Protein AF-A0A3D0CBM4-F1 (afdb_monomer)

Radius of gyration: 17.32 Å; Cα contacts (8 Å, |Δi|>4): 162; chains: 1; bounding box: 43×31×50 Å

Solvent-accessible surface area (backbone atoms only — not comparable to full-atom values): 7656 Å² total; per-residue (Å²): 104,88,50,80,75,68,40,57,73,36,58,34,27,30,25,35,73,90,35,67,66,40,50,53,50,50,54,52,34,41,69,78,44,47,85,50,33,79,44,40,42,76,43,68,25,84,36,64,66,56,26,51,48,34,42,65,68,67,73,37,90,36,59,66,72,55,85,70,54,45,60,51,51,47,50,50,28,54,53,38,47,76,76,43,96,56,48,91,74,77,93,57,79,58,66,66,61,53,42,27,72,69,32,71,95,60,39,73,79,85,87,76,84,89,86,64,58,86,93,49,64,82,42,70,90,82,99

Sequence (127 aa):
LVDIQELIGQEIAVPFKNDMPSIVLKELLNANLAEKAKQVTIRNTHNLADAAQLLLANKVNHALLIEPLSSVVLHQANKNNAQKQGVNLITSLNISQLWQSSFPNSPKLPQAGIIANITVNHDRKLV

Foldseek 3Di:
DQDPVVLQQFEEEEEDPPDDRNVLVLLLLCLPPPVSSVRHHYHYDHHQVRRLVCCFVVVGVHYDHDPPVVVVSQVVQVVCVVVDPTDHDDDHDDSLCSQCVSCVVCSDDCPDDDDDDPVCPVPPVVD

pLDDT: mean 93.67, std 5.3, range [65.19, 98.31]

Mean predicted aligned error: 4.38 Å

Nearest PDB structures (foldseek):
  3qsl-assembly1_A  TM=7.965E-01  e=1.158E-01  Bordetella bronchiseptica
  6esv-assembly1_A  TM=5.887E-01  e=7.642E-01  Pseudorhizobium banfieldiae
  4yah-assembly1_X  TM=6.373E-01  e=3.198E+00  Escherichia coli K-12
  2czk-assembly1_A-2  TM=4.946E-01  e=1.205E+00  Homo sapiens
  6y3x-assembly1_A  TM=4.830E-01  e=3.198E+00  Francisella tularensis subsp. novicida

Structure (mmCIF, N/CA/C/O backbone):
data_AF-A0A3D0CBM4-F1
#
_entry.id   AF-A0A3D0CBM4-F1
#
loop_
_atom_site.group_PDB
_atom_site.id
_atom_site.type_symbol
_atom_site.label_atom_id
_atom_site.label_alt_id
_atom_site.label_comp_id
_atom_site.label_asym_id
_atom_site.label_entity_id
_atom_site.label_seq_id
_atom_site.pdbx_PDB_ins_code
_atom_site.Cartn_x
_atom_site.Cartn_y
_atom_site.Cartn_z
_atom_site.occupancy
_atom_site.B_iso_or_equiv
_atom_site.auth_seq_id
_atom_site.auth_comp_id
_atom_site.auth_asym_id
_atom_site.auth_atom_id
_atom_site.pdbx_PDB_model_num
ATOM 1 N N . LEU A 1 1 ? -5.580 -7.667 9.928 1.00 78.06 1 LEU A N 1
ATOM 2 C CA . LEU A 1 1 ? -4.569 -7.799 8.869 1.00 78.06 1 LEU A CA 1
ATOM 3 C C . LEU A 1 1 ? -3.249 -8.210 9.486 1.00 78.06 1 LEU A C 1
ATOM 5 O O . LEU A 1 1 ? -2.530 -7.370 10.022 1.00 78.06 1 LEU A O 1
ATOM 9 N N . VAL A 1 2 ? -2.963 -9.504 9.457 1.00 83.62 2 VAL A N 1
ATOM 10 C CA . VAL A 1 2 ? -1.616 -10.057 9.667 1.00 83.62 2 VAL A CA 1
ATOM 11 C C . VAL A 1 2 ? -1.034 -10.524 8.326 1.00 83.62 2 VAL A C 1
ATOM 13 O O . VAL A 1 2 ? 0.178 -10.495 8.141 1.00 83.62 2 VAL A O 1
ATOM 16 N N . ASP A 1 3 ? -1.903 -10.863 7.369 1.00 92.50 3 ASP A N 1
ATOM 17 C CA . ASP A 1 3 ? -1.558 -11.287 6.010 1.00 92.50 3 ASP A CA 1
ATOM 18 C C . ASP A 1 3 ? -2.266 -10.412 4.951 1.00 92.50 3 ASP A C 1
ATOM 20 O O . ASP A 1 3 ? -3.373 -9.912 5.174 1.00 92.50 3 ASP A O 1
ATOM 24 N N . ILE A 1 4 ? -1.647 -10.240 3.777 1.00 95.62 4 ILE A N 1
ATOM 25 C CA . ILE A 1 4 ? -2.244 -9.549 2.623 1.00 95.62 4 ILE A CA 1
ATOM 26 C C . ILE A 1 4 ? -3.504 -10.268 2.106 1.00 95.62 4 ILE A C 1
ATOM 28 O O . ILE A 1 4 ? -4.397 -9.613 1.569 1.00 95.62 4 ILE A O 1
ATOM 32 N N . GLN A 1 5 ? -3.632 -11.584 2.315 1.00 96.50 5 GLN A N 1
ATOM 33 C CA . GLN A 1 5 ? -4.839 -12.356 1.975 1.00 96.50 5 GLN A CA 1
ATOM 34 C C . GLN A 1 5 ? -6.096 -11.835 2.687 1.00 96.50 5 GLN A C 1
ATOM 36 O O . GLN A 1 5 ? -7.196 -11.907 2.139 1.00 96.50 5 GLN A O 1
ATOM 41 N N . GLU A 1 6 ? -5.955 -11.264 3.885 1.00 96.69 6 GLU A N 1
ATOM 42 C CA . GLU A 1 6 ? -7.088 -10.713 4.634 1.00 96.69 6 GLU A CA 1
ATOM 43 C C . GLU A 1 6 ? -7.658 -9.423 4.002 1.00 96.69 6 GLU A C 1
ATOM 45 O O . GLU A 1 6 ? -8.719 -8.963 4.422 1.00 96.69 6 GLU A O 1
ATOM 50 N N . LEU A 1 7 ? -7.004 -8.840 2.984 1.00 97.06 7 LEU A N 1
ATOM 51 C CA . LEU A 1 7 ? -7.556 -7.715 2.216 1.00 97.06 7 LEU A CA 1
ATOM 52 C C . LEU A 1 7 ? -8.632 -8.135 1.203 1.00 97.06 7 LEU A C 1
ATOM 54 O O . LEU A 1 7 ? -9.325 -7.267 0.669 1.00 97.06 7 LEU A O 1
ATOM 58 N N . ILE A 1 8 ? -8.796 -9.432 0.921 1.00 98.00 8 ILE A N 1
ATOM 59 C CA . ILE A 1 8 ? -9.832 -9.927 0.005 1.00 98.00 8 ILE A CA 1
ATOM 60 C C . ILE A 1 8 ? -11.217 -9.513 0.524 1.00 98.00 8 ILE A C 1
ATOM 62 O O . ILE A 1 8 ? -11.601 -9.836 1.647 1.00 98.00 8 ILE A O 1
ATOM 66 N N . GLY A 1 9 ? -11.975 -8.791 -0.305 1.00 97.88 9 GLY A N 1
ATOM 67 C CA . GLY A 1 9 ? -13.295 -8.267 0.053 1.00 97.88 9 GLY A CA 1
ATOM 68 C C . GLY A 1 9 ? -13.266 -7.030 0.957 1.00 97.88 9 GLY A C 1
ATOM 69 O O . GLY A 1 9 ? -14.329 -6.546 1.337 1.00 97.88 9 GLY A O 1
ATOM 70 N N . GLN A 1 10 ? -12.085 -6.509 1.300 1.00 97.56 10 GLN A N 1
ATOM 71 C CA . GLN A 1 10 ? -11.927 -5.305 2.116 1.00 97.56 10 GLN A CA 1
ATOM 72 C C . GLN A 1 10 ? -11.684 -4.057 1.258 1.00 97.56 10 GLN A C 1
ATOM 74 O O . GLN A 1 10 ? -11.347 -4.133 0.074 1.00 97.56 10 GLN A O 1
ATOM 79 N N . GLU A 1 11 ? -11.824 -2.888 1.886 1.00 97.88 11 GLU A N 1
ATOM 80 C CA . GLU A 1 11 ? -11.418 -1.595 1.331 1.00 97.88 11 GLU A CA 1
ATOM 81 C C . GLU A 1 11 ? -10.105 -1.117 1.970 1.00 97.88 11 GLU A C 1
ATOM 83 O O . GLU A 1 11 ? -9.931 -1.196 3.189 1.00 97.88 11 GLU A O 1
ATOM 88 N N . ILE A 1 12 ? -9.197 -0.575 1.153 1.00 98.00 12 ILE A N 1
ATOM 89 C CA . ILE A 1 12 ? -7.967 0.090 1.597 1.00 98.00 12 ILE A CA 1
ATOM 90 C C . ILE A 1 12 ? -7.852 1.488 0.981 1.00 98.00 12 ILE A C 1
ATOM 92 O O . ILE A 1 12 ? -7.973 1.660 -0.235 1.00 98.00 12 ILE A O 1
ATOM 96 N N . ALA A 1 13 ? -7.604 2.497 1.821 1.00 98.31 13 ALA A N 1
ATOM 97 C CA . ALA A 1 13 ? -7.309 3.854 1.372 1.00 98.31 13 ALA A CA 1
ATOM 98 C C . ALA A 1 13 ? -5.858 3.972 0.888 1.00 98.31 13 ALA A C 1
ATOM 100 O O . ALA A 1 13 ? -4.928 3.566 1.586 1.00 98.31 13 ALA A O 1
ATOM 101 N N . VAL A 1 14 ? -5.660 4.543 -0.301 1.00 97.94 14 VAL A N 1
ATOM 102 C CA . VAL A 1 14 ? -4.345 4.627 -0.950 1.00 97.94 14 VAL A CA 1
ATOM 103 C C . VAL A 1 14 ? -4.120 6.031 -1.512 1.00 97.94 14 VAL A C 1
ATOM 105 O O . VAL A 1 14 ? -4.937 6.489 -2.315 1.00 97.94 14 VAL A O 1
ATOM 108 N N . PRO A 1 15 ? -3.029 6.717 -1.128 1.00 96.31 15 PRO A N 1
ATOM 109 C CA . PRO A 1 15 ? -2.717 8.053 -1.620 1.00 96.31 15 PRO A CA 1
ATOM 110 C C . PRO A 1 15 ? -2.159 8.022 -3.041 1.00 96.31 15 PRO A C 1
ATOM 112 O O . PRO A 1 15 ? -1.626 7.006 -3.486 1.00 96.31 15 PRO A O 1
ATOM 115 N N . PHE A 1 16 ? -2.225 9.174 -3.712 1.00 93.25 16 PHE A N 1
ATOM 116 C CA . PHE A 1 16 ? -1.597 9.416 -5.013 1.00 93.25 16 PHE A CA 1
ATOM 117 C C . PHE A 1 16 ? -2.039 8.395 -6.073 1.00 93.25 16 PHE A C 1
ATOM 119 O O . PHE A 1 16 ? -1.323 7.463 -6.450 1.00 93.25 16 PHE A O 1
ATOM 126 N N . LYS A 1 17 ? -3.275 8.565 -6.557 1.00 91.56 17 LYS A N 1
ATOM 127 C CA . LYS A 1 17 ? -3.836 7.717 -7.616 1.00 91.56 17 LYS A CA 1
ATOM 128 C C . LYS A 1 17 ? -2.876 7.639 -8.808 1.00 91.56 17 LYS A C 1
ATOM 130 O O . LYS A 1 17 ? -2.503 8.666 -9.363 1.00 91.56 17 LYS A O 1
ATOM 135 N N . ASN A 1 18 ? -2.584 6.413 -9.246 1.00 89.69 18 ASN A N 1
ATOM 136 C CA . ASN A 1 18 ? -1.676 6.098 -10.358 1.00 89.69 18 ASN A CA 1
ATOM 137 C C . ASN A 1 18 ? -0.196 6.459 -10.126 1.00 89.69 18 ASN A C 1
ATOM 139 O O . ASN A 1 18 ? 0.576 6.428 -11.078 1.00 89.69 18 ASN A O 1
ATOM 143 N N . ASP A 1 19 ? 0.198 6.754 -8.890 1.00 91.56 19 ASP A N 1
ATOM 144 C CA . ASP A 1 19 ? 1.594 6.957 -8.499 1.00 91.56 19 ASP A CA 1
ATOM 145 C C . ASP A 1 19 ? 2.147 5.711 -7.77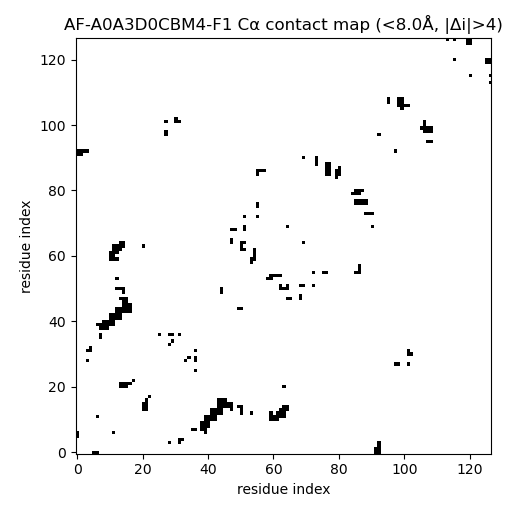8 1.00 91.56 19 ASP A C 1
ATOM 147 O O . ASP A 1 19 ? 1.440 4.713 -7.575 1.00 91.56 19 ASP A O 1
ATOM 151 N N . MET A 1 20 ? 3.413 5.771 -7.368 1.00 91.00 20 MET A N 1
ATOM 152 C CA . MET A 1 20 ? 4.181 4.687 -6.763 1.00 91.00 20 MET A CA 1
ATOM 153 C C . MET A 1 20 ? 3.430 3.910 -5.671 1.00 91.00 20 MET A C 1
ATOM 155 O O . MET A 1 20 ? 3.397 2.685 -5.780 1.00 91.00 20 MET A O 1
ATOM 159 N N . PRO A 1 21 ? 2.761 4.517 -4.667 1.00 93.38 21 PRO A N 1
ATOM 160 C CA . PRO A 1 21 ? 2.038 3.735 -3.658 1.00 93.38 21 PRO A CA 1
ATOM 161 C C . PRO A 1 21 ? 0.908 2.888 -4.253 1.00 93.38 21 PRO A C 1
ATOM 163 O O . PRO A 1 21 ? 0.729 1.731 -3.870 1.00 93.38 21 PRO A O 1
ATOM 166 N N . SER A 1 22 ? 0.171 3.434 -5.225 1.00 93.56 22 SER A N 1
ATOM 167 C CA . SER A 1 22 ? -0.892 2.699 -5.912 1.00 93.56 22 SER A CA 1
ATOM 168 C C . SER A 1 22 ? -0.338 1.582 -6.791 1.00 93.56 22 SER A C 1
ATOM 170 O O . SER A 1 22 ? -0.939 0.508 -6.827 1.00 93.56 22 SER A O 1
ATOM 172 N N . ILE A 1 23 ? 0.769 1.824 -7.496 1.00 94.62 23 ILE A N 1
ATOM 173 C CA . ILE A 1 23 ? 1.410 0.827 -8.362 1.00 94.62 23 ILE A CA 1
ATOM 174 C C . ILE A 1 23 ? 1.965 -0.315 -7.510 1.00 94.62 23 ILE A C 1
ATOM 176 O O . ILE A 1 23 ? 1.602 -1.466 -7.727 1.00 94.62 23 ILE A O 1
ATOM 180 N N . VAL A 1 24 ? 2.757 0.003 -6.483 1.00 95.19 24 VAL A N 1
ATOM 181 C CA . VAL A 1 24 ? 3.362 -0.990 -5.584 1.00 95.19 24 VAL A CA 1
ATOM 182 C C . VAL A 1 24 ? 2.296 -1.858 -4.922 1.00 95.19 24 VAL A C 1
ATOM 184 O O . VAL A 1 24 ? 2.432 -3.079 -4.919 1.00 95.19 24 VAL A O 1
ATOM 187 N N . LEU A 1 25 ? 1.209 -1.267 -4.409 1.00 96.38 25 LEU A N 1
ATOM 188 C CA . LEU A 1 25 ? 0.127 -2.058 -3.824 1.00 96.38 25 LEU A CA 1
ATOM 189 C C . LEU A 1 25 ? -0.518 -2.991 -4.855 1.00 96.38 25 LEU A C 1
ATOM 191 O O . LEU A 1 25 ? -0.749 -4.153 -4.542 1.00 96.38 25 LEU A O 1
ATOM 195 N N . LYS A 1 26 ? -0.807 -2.515 -6.072 1.00 96.19 26 LYS A N 1
ATOM 196 C CA . LYS A 1 26 ? -1.410 -3.356 -7.121 1.00 96.19 26 LYS A CA 1
ATOM 197 C C . LYS A 1 26 ? -0.508 -4.530 -7.493 1.00 96.19 26 LYS A C 1
ATOM 199 O O . LYS A 1 26 ? -1.005 -5.647 -7.573 1.00 96.19 26 LYS A O 1
ATOM 204 N N . GLU A 1 27 ? 0.792 -4.299 -7.656 1.00 96.56 27 GLU A N 1
ATOM 205 C CA . GLU A 1 27 ? 1.754 -5.369 -7.947 1.00 96.56 27 GLU A CA 1
ATOM 206 C C . GLU A 1 27 ? 1.821 -6.394 -6.811 1.00 96.56 27 GLU A C 1
ATOM 208 O O . GLU A 1 27 ? 1.777 -7.598 -7.060 1.00 96.56 27 GLU A O 1
ATOM 213 N N . LEU A 1 28 ? 1.828 -5.938 -5.555 1.00 97.50 28 LEU A N 1
ATOM 214 C CA . LEU A 1 28 ? 1.766 -6.822 -4.390 1.00 97.50 28 LEU A CA 1
ATOM 215 C C . LEU A 1 28 ? 0.465 -7.634 -4.347 1.00 97.50 28 LEU A C 1
ATOM 217 O O . LEU A 1 28 ? 0.506 -8.842 -4.114 1.00 97.50 28 LEU A O 1
ATOM 221 N N . LEU A 1 29 ? -0.687 -7.007 -4.594 1.00 98.06 29 LEU A N 1
ATOM 222 C CA . LEU A 1 29 ? -1.974 -7.705 -4.643 1.00 98.06 29 LEU A CA 1
ATOM 223 C C . LEU A 1 29 ? -1.990 -8.753 -5.761 1.00 98.06 29 LEU A C 1
ATOM 225 O O . LEU A 1 29 ? -2.389 -9.889 -5.522 1.00 98.06 29 LEU A O 1
ATOM 229 N N . ASN A 1 30 ? -1.512 -8.406 -6.956 1.00 97.69 30 ASN A N 1
ATOM 230 C CA . ASN A 1 30 ? -1.453 -9.327 -8.090 1.00 97.69 30 ASN A CA 1
ATOM 231 C C . ASN A 1 30 ? -0.541 -10.525 -7.795 1.00 97.69 30 ASN A C 1
ATOM 233 O O . ASN A 1 30 ? -0.945 -11.666 -8.022 1.00 97.69 30 ASN A O 1
ATOM 237 N N . ALA A 1 31 ? 0.652 -10.280 -7.247 1.00 97.19 31 ALA A N 1
ATOM 238 C CA . ALA A 1 31 ? 1.626 -11.327 -6.947 1.00 97.19 31 ALA A CA 1
ATOM 239 C C . ALA A 1 31 ? 1.147 -12.305 -5.862 1.00 97.19 31 ALA A C 1
ATOM 241 O O . ALA A 1 31 ? 1.418 -13.499 -5.960 1.00 97.19 31 ALA A O 1
ATOM 242 N N . ASN A 1 32 ? 0.421 -11.823 -4.848 1.00 97.81 32 ASN A N 1
ATOM 243 C CA . ASN A 1 32 ? 0.018 -12.649 -3.703 1.00 97.81 32 ASN A CA 1
ATOM 244 C C . ASN A 1 32 ? -1.402 -13.226 -3.817 1.00 97.81 32 ASN A C 1
ATOM 246 O O . ASN A 1 32 ? -1.697 -14.256 -3.208 1.00 97.81 32 ASN A O 1
ATOM 250 N N . LEU A 1 33 ? -2.301 -12.565 -4.557 1.00 97.88 33 LEU A N 1
ATOM 251 C CA . LEU A 1 33 ? -3.730 -12.906 -4.598 1.00 97.88 33 LEU A CA 1
ATOM 252 C C . LEU A 1 33 ? -4.208 -13.390 -5.977 1.00 97.88 33 LEU A C 1
ATOM 254 O O . LEU A 1 33 ? -5.322 -13.914 -6.076 1.00 97.88 33 LEU A O 1
ATOM 258 N N . ALA A 1 34 ? -3.404 -13.227 -7.035 1.00 96.19 34 ALA A N 1
ATOM 259 C CA . AL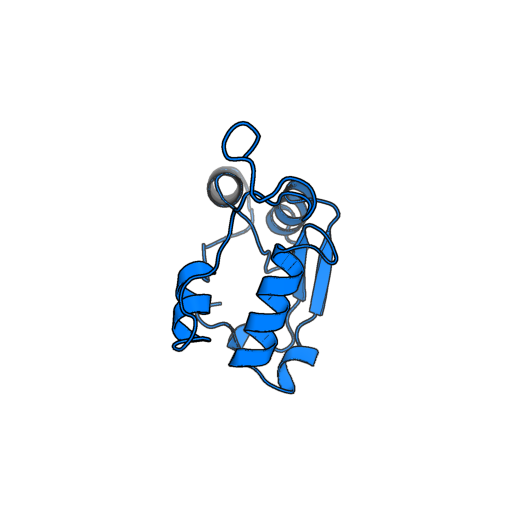A A 1 34 ? -3.768 -13.554 -8.416 1.00 96.19 34 ALA A CA 1
ATOM 260 C C . ALA A 1 34 ? -5.149 -12.972 -8.795 1.00 96.19 34 ALA A C 1
ATOM 262 O O . ALA A 1 34 ? -5.415 -11.792 -8.570 1.00 96.19 34 ALA A O 1
ATOM 263 N N . GLU A 1 35 ? -6.075 -13.787 -9.312 1.00 96.56 35 GLU A N 1
ATOM 264 C CA . GLU A 1 35 ? -7.424 -13.335 -9.692 1.00 96.56 35 GLU A CA 1
ATOM 265 C C . GLU A 1 35 ? -8.234 -12.737 -8.529 1.00 96.56 35 GLU A C 1
ATOM 267 O O . GLU A 1 35 ? -9.136 -11.925 -8.754 1.00 96.56 35 GLU A O 1
ATOM 272 N N . LYS A 1 36 ? -7.907 -13.083 -7.274 1.00 97.88 36 LYS A N 1
ATOM 273 C CA . LYS A 1 36 ? -8.582 -12.518 -6.096 1.00 97.88 36 LYS A CA 1
ATOM 274 C C . LYS A 1 36 ? -8.168 -11.074 -5.809 1.00 97.88 36 LYS A C 1
ATOM 276 O O . LYS A 1 36 ? -8.876 -10.403 -5.063 1.00 97.88 36 LYS A O 1
ATOM 281 N N . ALA A 1 37 ? -7.108 -10.553 -6.435 1.00 97.69 37 ALA A N 1
ATOM 282 C CA . ALA A 1 37 ? -6.693 -9.154 -6.292 1.00 97.69 37 ALA A CA 1
ATOM 283 C C . ALA A 1 37 ? -7.822 -8.166 -6.640 1.00 97.69 37 ALA A C 1
ATOM 285 O O . ALA A 1 37 ? -7.978 -7.137 -5.988 1.00 97.69 37 ALA A O 1
ATOM 286 N N . LYS A 1 38 ? -8.674 -8.521 -7.613 1.00 96.81 38 LYS A N 1
ATOM 287 C CA . LYS A 1 38 ? -9.841 -7.728 -8.042 1.00 96.81 38 LYS A CA 1
ATOM 288 C C . LYS A 1 38 ? -10.913 -7.573 -6.955 1.00 96.81 38 LYS A C 1
ATOM 290 O O . LYS A 1 38 ? -11.788 -6.725 -7.090 1.00 96.81 38 LYS A O 1
ATOM 295 N N . GLN A 1 39 ? -10.866 -8.394 -5.905 1.00 98.12 39 GLN A N 1
ATOM 296 C CA . GLN A 1 39 ? -11.805 -8.348 -4.781 1.00 98.12 39 GLN A CA 1
ATOM 297 C C . GLN A 1 39 ? -11.370 -7.349 -3.699 1.00 98.12 39 GLN A C 1
ATOM 299 O O . GLN A 1 39 ? -12.113 -7.133 -2.746 1.00 98.12 39 GLN A O 1
ATOM 304 N N . VAL A 1 40 ? -10.184 -6.745 -3.820 1.00 98.31 40 VAL A N 1
ATOM 305 C CA . VAL A 1 40 ? -9.729 -5.678 -2.923 1.00 98.31 40 VAL A CA 1
ATOM 306 C C . VAL A 1 40 ? -10.178 -4.331 -3.481 1.00 98.31 40 VAL A C 1
ATOM 308 O O . VAL A 1 40 ? -9.824 -3.954 -4.600 1.00 98.31 40 VAL A O 1
ATOM 311 N N . THR A 1 41 ? -10.945 -3.579 -2.696 1.00 98.19 41 THR A N 1
ATOM 312 C CA . THR A 1 41 ? -11.429 -2.255 -3.100 1.00 98.19 41 THR A CA 1
ATOM 313 C C . THR A 1 41 ? -10.378 -1.197 -2.772 1.00 98.19 41 THR A C 1
ATOM 315 O O . THR A 1 41 ? -10.075 -0.942 -1.608 1.00 98.19 41 THR A O 1
ATOM 318 N N . ILE A 1 42 ? -9.811 -0.555 -3.797 1.00 97.62 42 ILE A N 1
ATOM 319 C CA . ILE A 1 42 ? -8.841 0.534 -3.617 1.00 97.62 42 ILE A CA 1
ATOM 320 C C . ILE A 1 42 ? -9.571 1.877 -3.623 1.00 97.62 42 ILE A C 1
ATOM 322 O O . ILE A 1 42 ? -9.996 2.372 -4.675 1.00 97.62 42 ILE A O 1
ATOM 326 N N . ARG A 1 43 ? -9.648 2.511 -2.452 1.00 97.75 43 ARG A N 1
ATOM 327 C CA . ARG A 1 43 ? -10.157 3.873 -2.305 1.00 97.75 43 ARG A CA 1
ATOM 328 C C . ARG A 1 43 ? -9.018 4.871 -2.470 1.00 97.75 43 ARG A C 1
ATOM 330 O O . ARG A 1 43 ? -8.209 5.077 -1.572 1.00 97.75 43 ARG A O 1
ATOM 337 N N . ASN A 1 44 ? -8.958 5.505 -3.634 1.00 97.62 44 ASN A N 1
ATOM 338 C CA . ASN A 1 44 ? -7.925 6.498 -3.912 1.00 97.62 44 ASN A CA 1
ATOM 339 C C . ASN A 1 44 ? -8.165 7.784 -3.110 1.00 97.62 44 ASN A C 1
ATOM 341 O O . ASN A 1 44 ? -9.279 8.313 -3.108 1.00 97.62 44 ASN A O 1
ATOM 345 N N . THR A 1 45 ? -7.112 8.312 -2.496 1.00 97.69 45 THR A N 1
ATOM 346 C CA . THR A 1 45 ? -7.097 9.626 -1.846 1.00 97.69 45 THR A CA 1
ATOM 347 C C . THR A 1 45 ? -6.155 10.575 -2.582 1.00 97.69 45 THR A C 1
ATOM 349 O O . THR A 1 45 ? -5.288 10.142 -3.348 1.00 97.69 45 THR A O 1
ATOM 352 N N . HIS A 1 46 ? -6.336 11.885 -2.394 1.00 95.12 46 HIS A N 1
ATOM 353 C CA . HIS A 1 46 ? -5.514 12.871 -3.095 1.00 95.12 46 HIS A CA 1
ATOM 354 C C . HIS A 1 46 ? -4.087 12.898 -2.538 1.00 95.12 46 HIS A C 1
ATOM 356 O O . HIS A 1 46 ? -3.125 12.973 -3.299 1.00 95.12 46 HIS A O 1
ATOM 362 N N . ASN A 1 47 ? -3.944 12.769 -1.218 1.00 95.44 47 ASN A N 1
ATOM 363 C CA . ASN A 1 47 ? -2.653 12.758 -0.539 1.00 95.44 47 ASN A CA 1
ATOM 364 C C . ASN A 1 47 ? -2.642 11.791 0.667 1.00 95.44 47 ASN A C 1
ATOM 366 O O . ASN A 1 47 ? -3.636 11.124 0.977 1.00 95.44 47 ASN A O 1
ATOM 370 N N . LEU A 1 48 ? -1.490 11.726 1.342 1.00 95.25 48 LEU A N 1
ATOM 371 C CA . LEU A 1 48 ? -1.254 10.923 2.546 1.00 95.25 48 LEU A CA 1
ATOM 372 C C . LEU A 1 48 ? -2.119 11.344 3.749 1.00 95.25 48 LEU A C 1
ATOM 374 O O . LEU A 1 48 ? -2.616 10.485 4.477 1.00 95.25 48 LEU A O 1
ATOM 378 N N . ALA A 1 49 ? -2.311 12.649 3.960 1.00 96.62 49 ALA A N 1
ATOM 379 C CA . ALA A 1 49 ? -3.088 13.176 5.081 1.00 96.62 49 ALA A CA 1
ATOM 380 C C . ALA A 1 49 ? -4.574 12.800 4.972 1.00 96.62 49 ALA A C 1
ATOM 382 O O . ALA A 1 49 ? -5.183 12.445 5.977 1.00 96.62 49 ALA A O 1
ATOM 383 N N . ASP A 1 50 ? -5.138 12.789 3.766 1.00 97.44 50 ASP A N 1
ATOM 384 C CA . ASP A 1 50 ? -6.525 12.379 3.534 1.00 97.44 50 ASP A CA 1
ATOM 385 C C . ASP A 1 50 ? -6.749 10.905 3.913 1.00 97.44 50 ASP A C 1
ATOM 387 O O . ASP A 1 50 ? -7.722 10.572 4.591 1.00 97.44 50 ASP A O 1
ATOM 391 N N . ALA A 1 51 ? -5.833 10.009 3.517 1.00 97.94 51 ALA A N 1
ATOM 392 C CA . ALA A 1 51 ? -5.901 8.591 3.882 1.00 97.94 51 ALA A CA 1
ATOM 393 C C . ALA A 1 51 ? -5.801 8.399 5.403 1.00 97.94 51 ALA A C 1
ATOM 395 O O . ALA A 1 51 ? -6.577 7.641 5.989 1.00 97.94 51 ALA A O 1
ATOM 396 N N . ALA A 1 52 ? -4.894 9.134 6.049 1.00 97.69 52 ALA A N 1
ATOM 397 C CA . ALA A 1 52 ? -4.745 9.142 7.500 1.00 97.69 52 ALA A CA 1
ATOM 398 C C . ALA A 1 52 ? -6.015 9.630 8.220 1.00 97.69 52 ALA A C 1
ATOM 400 O O . ALA A 1 52 ? -6.452 9.011 9.191 1.00 97.69 52 ALA A O 1
ATOM 401 N N . GLN A 1 53 ? -6.637 10.707 7.735 1.00 96.94 53 GLN A N 1
ATOM 402 C CA . GLN A 1 53 ? -7.874 11.243 8.307 1.00 96.94 53 GLN A CA 1
ATOM 403 C C . GLN A 1 53 ? -9.037 10.259 8.178 1.00 96.94 53 GLN A C 1
ATOM 405 O O . GLN A 1 53 ? -9.784 10.077 9.139 1.00 96.94 53 GLN A O 1
ATOM 410 N N . LEU A 1 54 ? -9.176 9.589 7.029 1.00 97.69 54 LEU A N 1
ATOM 411 C CA . LEU A 1 54 ? -10.194 8.552 6.851 1.00 97.69 54 LEU A CA 1
ATOM 412 C C . LEU A 1 54 ? -10.014 7.406 7.853 1.00 97.69 54 LEU A C 1
ATOM 414 O O . LEU A 1 54 ? -11.007 6.932 8.407 1.00 97.69 54 LEU A O 1
ATOM 418 N N . LEU A 1 55 ? -8.770 6.990 8.105 1.00 96.69 55 LEU A N 1
ATOM 419 C CA . LEU A 1 55 ? -8.460 5.927 9.060 1.00 96.69 55 LEU A CA 1
ATOM 420 C C . LEU A 1 55 ? -8.789 6.355 10.502 1.00 96.69 55 LEU A C 1
ATOM 422 O O . LEU A 1 55 ? -9.501 5.650 11.212 1.00 96.69 55 LEU A O 1
ATOM 426 N N . LEU A 1 56 ? -8.347 7.547 10.921 1.00 96.62 56 LEU A N 1
ATOM 427 C CA . LEU A 1 56 ? -8.613 8.091 12.263 1.00 96.62 56 LEU A CA 1
ATOM 428 C C . LEU A 1 56 ? -10.102 8.351 12.527 1.00 96.62 56 LEU A C 1
ATOM 430 O O . LEU A 1 56 ? -10.563 8.210 13.658 1.00 96.62 56 LEU A O 1
ATOM 434 N N . ALA A 1 57 ? -10.856 8.721 11.491 1.00 95.62 57 ALA A N 1
ATOM 435 C CA . ALA A 1 57 ? -12.296 8.953 11.561 1.00 95.62 57 ALA A CA 1
ATOM 436 C C . ALA A 1 57 ? -13.133 7.663 11.446 1.00 95.62 57 ALA A C 1
ATOM 438 O O . ALA A 1 57 ? -14.360 7.748 11.328 1.00 95.62 57 ALA A O 1
ATOM 439 N N . ASN A 1 58 ? -12.493 6.486 11.439 1.00 95.25 58 ASN A N 1
ATOM 440 C CA . ASN A 1 58 ? -13.134 5.183 11.251 1.00 95.25 58 ASN A CA 1
ATOM 441 C C . ASN A 1 58 ? -13.981 5.093 9.965 1.00 95.25 58 ASN A C 1
ATOM 443 O O . ASN A 1 58 ? -15.039 4.463 9.939 1.00 95.25 58 ASN A O 1
ATOM 447 N N . LYS A 1 59 ? -13.574 5.799 8.903 1.00 96.94 59 LYS A N 1
ATOM 448 C CA . LYS A 1 59 ? -14.246 5.785 7.590 1.00 96.94 59 LYS A CA 1
ATOM 449 C C . LYS A 1 59 ? -13.677 4.735 6.646 1.00 96.94 59 LYS A C 1
ATOM 451 O O . LYS A 1 59 ? -14.313 4.453 5.635 1.00 96.94 59 LYS A O 1
ATOM 456 N N . VAL A 1 60 ? -12.501 4.205 6.968 1.00 97.12 60 VAL A N 1
ATOM 457 C CA . VAL A 1 60 ? -11.860 3.049 6.336 1.00 97.12 60 VAL A CA 1
ATOM 458 C C . VAL A 1 60 ? -11.187 2.223 7.427 1.00 97.12 60 VAL A C 1
ATOM 460 O O . VAL A 1 60 ? -10.750 2.780 8.432 1.00 97.12 60 VAL A O 1
ATOM 463 N N . ASN A 1 61 ? -11.069 0.913 7.217 1.00 96.00 61 ASN A N 1
ATOM 464 C CA . ASN A 1 61 ? -10.407 0.017 8.173 1.00 96.00 61 ASN A CA 1
ATOM 465 C C . ASN A 1 61 ? -8.899 -0.104 7.913 1.00 96.00 61 ASN A C 1
ATOM 467 O O . ASN A 1 61 ? -8.131 -0.470 8.805 1.00 96.00 61 ASN A O 1
ATOM 4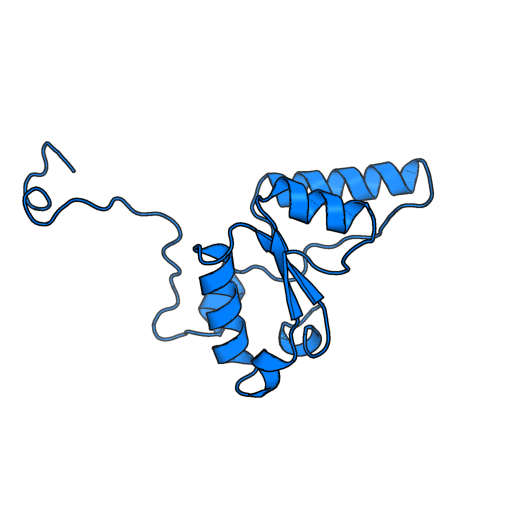71 N N . HIS A 1 62 ? -8.472 0.169 6.678 1.00 97.69 62 HIS A N 1
ATOM 472 C CA . HIS A 1 62 ? -7.105 -0.032 6.213 1.00 97.69 62 HIS A CA 1
ATOM 473 C C . HIS A 1 62 ? -6.646 1.169 5.393 1.00 97.69 62 HIS A C 1
ATOM 475 O O . HIS A 1 62 ? -7.412 1.731 4.608 1.00 97.69 62 HIS A O 1
ATOM 481 N N . ALA A 1 63 ? -5.379 1.541 5.544 1.00 97.56 63 ALA A N 1
ATOM 482 C CA . ALA A 1 63 ? -4.755 2.569 4.728 1.00 97.56 63 ALA A CA 1
ATOM 483 C C . ALA A 1 63 ? -3.286 2.231 4.468 1.00 97.56 63 ALA A C 1
ATOM 485 O O . ALA A 1 63 ? -2.599 1.705 5.345 1.00 97.56 63 ALA A O 1
ATOM 486 N N . LEU A 1 64 ? -2.806 2.574 3.275 1.00 96.88 64 LEU A N 1
ATOM 487 C CA . LEU A 1 64 ? -1.385 2.582 2.957 1.00 96.88 64 LEU A CA 1
ATOM 488 C C . LEU A 1 64 ? -0.799 3.947 3.334 1.00 96.88 64 LEU A C 1
ATOM 490 O O . LEU A 1 64 ? -1.105 4.954 2.696 1.00 96.88 64 LEU A O 1
ATOM 494 N N . LEU A 1 65 ? 0.046 3.972 4.363 1.00 95.88 65 LEU A N 1
ATOM 495 C CA . LEU A 1 65 ? 0.716 5.173 4.864 1.00 95.88 65 LEU A CA 1
ATOM 496 C C . LEU A 1 65 ? 2.241 5.017 4.806 1.00 95.88 65 LEU A C 1
ATOM 498 O O . LEU A 1 65 ? 2.767 3.909 4.700 1.00 95.88 65 LEU A O 1
ATOM 502 N N . ILE A 1 66 ? 2.943 6.147 4.867 1.00 93.12 66 ILE A N 1
ATOM 503 C CA . ILE A 1 66 ? 4.404 6.244 4.772 1.00 93.12 66 ILE A CA 1
ATOM 504 C C . ILE A 1 66 ? 4.919 6.988 6.012 1.00 93.12 66 ILE A C 1
ATOM 506 O O . ILE A 1 66 ? 4.245 7.882 6.529 1.00 93.12 66 ILE A O 1
ATOM 510 N N . GLU A 1 67 ? 6.103 6.628 6.509 1.00 93.75 67 GLU A N 1
ATOM 511 C CA . GLU A 1 67 ? 6.738 7.346 7.620 1.00 93.75 67 GLU A CA 1
ATOM 512 C C . GLU A 1 67 ? 7.122 8.789 7.234 1.00 93.75 67 GLU A C 1
ATOM 514 O O . GLU A 1 67 ? 7.481 9.040 6.082 1.00 93.75 67 GLU A O 1
ATOM 519 N N . PRO A 1 68 ? 7.059 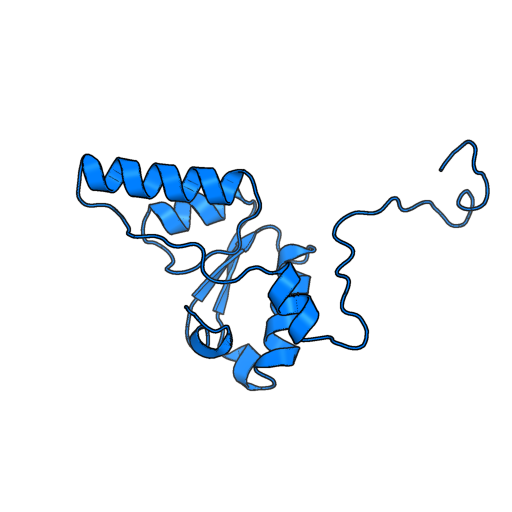9.754 8.174 1.00 95.19 68 PRO A N 1
ATOM 520 C CA . PRO A 1 68 ? 6.716 9.599 9.595 1.00 95.19 68 PRO A CA 1
ATOM 521 C C . PRO A 1 68 ? 5.201 9.594 9.893 1.00 95.19 68 PRO A C 1
ATOM 523 O O . PRO A 1 68 ? 4.793 9.525 11.054 1.00 95.19 68 PRO A O 1
ATOM 526 N N . LEU A 1 69 ? 4.338 9.724 8.875 1.00 96.38 69 LEU A N 1
ATOM 527 C CA . LEU A 1 69 ? 2.897 9.902 9.088 1.00 96.38 69 LEU A CA 1
ATOM 528 C C . LEU A 1 69 ? 2.242 8.666 9.715 1.00 96.38 69 LEU A C 1
ATOM 530 O O . LEU A 1 69 ? 1.370 8.821 10.568 1.00 96.38 69 LEU A O 1
ATOM 534 N N . SER A 1 70 ? 2.676 7.461 9.343 1.00 95.75 70 SER A N 1
ATOM 535 C CA . SER A 1 70 ? 2.218 6.212 9.970 1.00 95.75 70 SER A CA 1
ATOM 536 C C . SER A 1 70 ? 2.380 6.254 11.495 1.00 95.75 70 SER A C 1
ATOM 538 O O . SER A 1 70 ? 1.414 6.013 12.225 1.00 95.75 70 SER A O 1
ATOM 540 N N . SER A 1 71 ? 3.560 6.656 11.982 1.00 96.50 71 SER A N 1
ATOM 541 C CA . SER A 1 71 ? 3.831 6.817 13.417 1.00 96.50 71 SER A CA 1
ATOM 542 C C . SER A 1 71 ? 2.948 7.882 14.072 1.00 96.50 71 SER A C 1
ATOM 544 O O . SER A 1 71 ? 2.415 7.673 15.165 1.00 96.50 71 SER A O 1
ATOM 546 N N . VAL A 1 72 ? 2.745 9.017 13.397 1.00 97.38 72 VAL A N 1
ATOM 547 C CA . VAL A 1 72 ? 1.877 10.096 13.895 1.00 97.38 72 VAL A CA 1
ATOM 548 C C . VAL A 1 72 ? 0.429 9.623 14.039 1.00 97.38 72 VAL A C 1
ATOM 550 O O . VAL A 1 72 ? -0.202 9.902 15.059 1.00 97.38 72 VAL A O 1
ATOM 553 N N . VAL A 1 73 ? -0.095 8.883 13.062 1.00 97.31 73 VAL A N 1
ATOM 554 C CA . VAL A 1 73 ? -1.471 8.361 13.081 1.00 97.31 73 VAL A CA 1
ATOM 555 C C . VAL A 1 73 ? -1.676 7.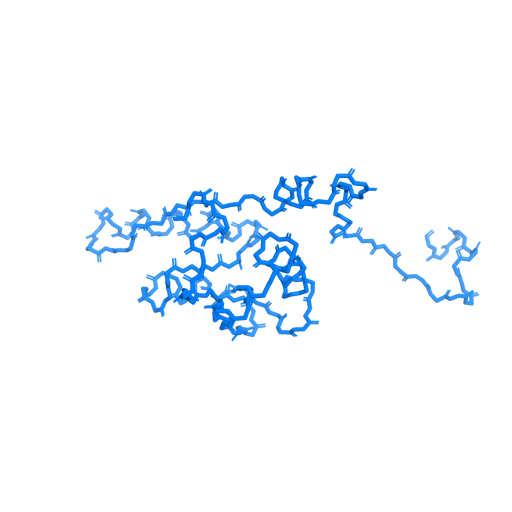367 14.221 1.00 97.31 73 VAL A C 1
ATOM 557 O O . VAL A 1 73 ? -2.657 7.484 14.956 1.00 97.31 73 VAL A O 1
ATOM 560 N N . LEU A 1 74 ? -0.735 6.441 14.428 1.00 96.50 74 LEU A N 1
ATOM 561 C CA . LEU A 1 74 ? -0.790 5.506 15.557 1.00 96.50 74 LEU A CA 1
ATOM 562 C C . LEU A 1 74 ? -0.773 6.244 16.900 1.00 96.50 74 LEU A C 1
ATOM 564 O O . LEU A 1 74 ? -1.577 5.951 17.788 1.00 96.50 74 LEU A O 1
ATOM 568 N N . HIS A 1 75 ? 0.096 7.248 17.040 1.00 96.44 75 HIS A N 1
ATOM 569 C CA . HIS A 1 75 ? 0.148 8.066 18.249 1.00 96.44 75 HIS A CA 1
ATOM 570 C C . HIS A 1 75 ? -1.171 8.815 18.495 1.00 96.44 75 HIS A C 1
ATOM 572 O O . HIS A 1 75 ? -1.682 8.815 19.617 1.00 96.44 75 HIS A O 1
ATOM 578 N N . GLN A 1 76 ? -1.750 9.425 17.457 1.00 95.75 76 GLN A N 1
ATOM 579 C CA . GLN A 1 76 ? -3.023 10.142 17.558 1.00 95.75 76 GLN A CA 1
ATOM 580 C C . GLN A 1 76 ? -4.185 9.211 17.921 1.00 95.75 76 GLN A C 1
ATOM 582 O O . GLN A 1 76 ? -4.983 9.563 18.787 1.00 95.75 76 GLN A O 1
ATOM 587 N N . ALA A 1 77 ? -4.263 8.019 17.327 1.00 96.00 77 ALA A N 1
ATOM 588 C CA . ALA A 1 77 ? -5.280 7.026 17.667 1.00 96.00 77 ALA A CA 1
ATOM 589 C C . ALA A 1 77 ? -5.195 6.609 19.145 1.00 96.00 77 ALA A C 1
ATOM 591 O O . ALA A 1 77 ? -6.195 6.656 19.863 1.00 96.00 77 ALA A O 1
ATOM 592 N N . ASN A 1 78 ? -3.988 6.307 19.632 1.00 94.25 78 ASN A N 1
ATOM 593 C CA . ASN A 1 78 ? -3.754 5.948 21.033 1.00 94.25 78 ASN A CA 1
ATOM 594 C C . ASN A 1 78 ? -4.104 7.090 21.992 1.00 94.25 78 ASN A C 1
ATOM 596 O O . ASN A 1 78 ? -4.776 6.875 23.002 1.00 94.25 78 ASN A O 1
ATOM 600 N N . LYS A 1 79 ? -3.698 8.320 21.659 1.00 93.31 79 LYS A N 1
ATOM 601 C CA . LYS A 1 79 ? -4.052 9.511 22.438 1.00 93.31 79 LYS A CA 1
ATOM 602 C C . LYS A 1 79 ? -5.567 9.714 22.492 1.00 93.31 79 LYS A C 1
ATOM 604 O O . LYS A 1 79 ? -6.096 9.998 23.564 1.00 93.31 79 LYS A O 1
ATOM 609 N N . ASN A 1 80 ? -6.259 9.548 21.365 1.00 91.81 80 ASN A N 1
ATOM 610 C CA . ASN A 1 80 ? -7.711 9.675 21.304 1.00 91.81 80 ASN A CA 1
ATOM 611 C C . ASN A 1 80 ? -8.385 8.629 22.195 1.00 91.81 80 ASN A C 1
ATOM 613 O O . ASN A 1 80 ? -9.233 9.022 22.986 1.00 91.81 80 ASN A O 1
ATOM 617 N N . ASN A 1 81 ? -7.949 7.363 22.150 1.00 89.75 81 ASN A N 1
ATOM 618 C CA . ASN A 1 81 ? -8.465 6.284 23.008 1.00 89.75 81 ASN A CA 1
ATOM 619 C C . ASN A 1 81 ? -8.273 6.544 24.509 1.00 89.75 81 ASN A C 1
ATOM 621 O O . ASN A 1 81 ? -9.113 6.151 25.313 1.00 89.75 81 ASN A O 1
ATOM 625 N N . ALA A 1 82 ? -7.186 7.215 24.898 1.00 88.06 82 ALA A N 1
ATOM 626 C CA . ALA A 1 82 ? -6.954 7.590 26.293 1.00 88.06 82 ALA A CA 1
ATOM 627 C C . ALA A 1 82 ? -7.894 8.711 26.781 1.00 88.06 82 ALA A C 1
ATOM 629 O O . ALA A 1 82 ? -8.101 8.858 27.983 1.00 88.06 82 ALA A O 1
ATOM 630 N N . GLN A 1 83 ? -8.443 9.520 25.868 1.00 85.88 83 GLN A N 1
ATOM 631 C CA . GLN A 1 83 ? -9.279 10.680 26.199 1.00 85.88 83 GLN A CA 1
ATOM 632 C C . GLN A 1 83 ? -10.778 10.426 25.986 1.00 85.88 83 GLN A C 1
ATOM 634 O O . GLN A 1 83 ? -11.600 10.960 26.729 1.00 85.88 83 GLN A O 1
ATOM 639 N N . LYS A 1 84 ? -11.141 9.669 24.945 1.00 83.12 84 LYS A N 1
ATOM 640 C CA . LYS A 1 84 ? -12.509 9.350 24.505 1.00 83.12 84 LYS A CA 1
ATOM 641 C C . LYS A 1 84 ? -12.498 8.003 23.768 1.00 83.12 84 LYS A C 1
ATOM 643 O O . LYS A 1 84 ? -11.447 7.442 23.499 1.00 83.12 84 LYS A O 1
ATOM 648 N N . GLN A 1 85 ? -13.660 7.479 23.388 1.00 83.06 85 GLN A N 1
ATOM 649 C CA . GLN A 1 85 ? -13.716 6.277 22.553 1.00 83.06 85 GLN A CA 1
ATOM 650 C C . GLN A 1 85 ? -13.237 6.605 21.122 1.00 83.06 85 GLN A C 1
ATOM 652 O O . GLN A 1 85 ? -13.901 7.360 20.412 1.00 83.06 85 GLN A O 1
ATOM 657 N N . GLY A 1 86 ? -12.065 6.094 20.730 1.00 85.50 86 GLY A N 1
ATOM 658 C CA . GLY A 1 86 ? -11.445 6.290 19.414 1.00 85.50 86 GLY A CA 1
ATOM 659 C C . GLY A 1 86 ? -11.316 4.988 18.612 1.00 85.50 86 GLY A C 1
ATOM 660 O O . GLY A 1 86 ? -11.985 3.996 18.898 1.00 85.50 86 GLY A O 1
ATOM 661 N N . VAL A 1 87 ? -10.459 4.997 17.585 1.00 93.50 87 VAL A N 1
ATOM 662 C CA . VAL A 1 87 ? -10.127 3.810 16.776 1.00 93.50 87 VAL A CA 1
ATOM 663 C C . VAL A 1 87 ? -8.897 3.100 17.326 1.00 93.50 87 VAL A C 1
ATOM 665 O O . VAL A 1 87 ? -7.940 3.751 17.743 1.00 93.50 87 VAL A O 1
ATOM 668 N N . ASN A 1 88 ? -8.888 1.768 17.303 1.00 93.50 88 ASN A N 1
ATOM 669 C CA . ASN A 1 88 ? -7.694 0.988 17.617 1.00 93.50 88 ASN A CA 1
ATOM 670 C C . ASN A 1 88 ? -6.952 0.649 16.321 1.00 93.50 88 ASN A C 1
ATOM 672 O O . ASN A 1 88 ? -7.500 -0.042 15.463 1.00 93.50 88 ASN A O 1
ATOM 676 N N . LEU A 1 89 ? -5.725 1.146 16.177 1.00 95.06 89 LEU A N 1
ATOM 677 C CA . LEU A 1 89 ? -4.923 0.990 14.966 1.00 95.06 89 LEU A CA 1
ATOM 678 C C . LEU A 1 89 ? -3.617 0.266 15.284 1.00 95.06 89 LEU A C 1
ATOM 680 O O . LEU A 1 89 ? -3.017 0.474 16.335 1.00 95.06 89 LEU A O 1
ATOM 684 N N . ILE A 1 90 ? -3.159 -0.541 14.331 1.00 94.81 90 ILE A N 1
ATOM 685 C CA . ILE A 1 90 ? -1.869 -1.228 14.379 1.00 94.81 90 ILE A CA 1
ATOM 686 C C . ILE A 1 90 ? -1.130 -1.032 13.057 1.00 94.81 90 ILE A C 1
ATOM 688 O O . ILE A 1 90 ? -1.748 -0.895 11.999 1.00 94.81 90 ILE A O 1
ATOM 692 N N . THR A 1 91 ? 0.197 -1.071 13.099 1.00 94.38 91 THR A N 1
ATOM 693 C CA . THR A 1 91 ? 1.015 -1.293 11.905 1.00 94.38 91 THR A CA 1
ATOM 694 C C . THR A 1 91 ? 0.913 -2.764 11.520 1.00 94.38 91 THR A C 1
ATOM 696 O O . THR A 1 91 ? 1.270 -3.640 12.300 1.00 94.38 91 THR A O 1
ATOM 699 N N . SER A 1 92 ? 0.376 -3.029 10.331 1.00 94.75 92 SER A N 1
ATOM 700 C CA . SER A 1 92 ? 0.040 -4.382 9.883 1.00 94.75 92 SER A CA 1
ATOM 701 C C . SER A 1 92 ? 1.134 -4.988 9.000 1.00 94.75 92 SER A C 1
ATOM 703 O O . SER A 1 92 ? 1.846 -5.889 9.430 1.00 94.75 92 SER A O 1
ATOM 705 N N . LEU A 1 93 ? 1.304 -4.472 7.779 1.00 95.00 93 LEU A N 1
ATOM 706 C CA . LEU A 1 93 ? 2.250 -4.998 6.797 1.00 95.00 93 LEU A CA 1
ATOM 707 C C . LEU A 1 93 ? 3.370 -3.988 6.543 1.00 95.00 93 LEU A C 1
ATOM 709 O O . LEU A 1 93 ? 3.112 -2.814 6.273 1.00 95.00 93 LEU A O 1
ATOM 713 N N . ASN A 1 94 ? 4.619 -4.453 6.568 1.00 93.50 94 ASN A N 1
ATOM 714 C CA . ASN A 1 94 ? 5.751 -3.681 6.070 1.00 93.50 94 ASN A CA 1
ATOM 715 C C . ASN A 1 94 ? 5.895 -3.913 4.559 1.00 93.50 94 ASN A C 1
ATOM 717 O O . ASN A 1 94 ? 6.205 -5.020 4.122 1.00 93.50 94 ASN A O 1
ATOM 721 N N . ILE A 1 95 ? 5.696 -2.862 3.761 1.00 93.25 95 ILE A N 1
ATOM 722 C CA . ILE A 1 95 ? 5.693 -2.949 2.292 1.00 93.25 95 ILE A CA 1
ATOM 723 C C . ILE A 1 95 ? 7.027 -3.441 1.726 1.00 93.25 95 ILE A C 1
ATOM 725 O O . ILE A 1 95 ? 7.027 -4.227 0.784 1.00 93.25 95 ILE A O 1
ATOM 729 N N . SER A 1 96 ? 8.160 -3.033 2.300 1.00 91.94 96 SER A N 1
ATOM 730 C CA . SER A 1 96 ? 9.479 -3.461 1.821 1.00 91.94 96 SER A CA 1
ATOM 731 C C . SER A 1 96 ? 9.722 -4.950 2.078 1.00 91.94 96 SER A C 1
ATOM 733 O O . SER A 1 96 ? 10.219 -5.651 1.200 1.00 91.94 96 SER A O 1
ATOM 735 N N . GLN A 1 97 ? 9.338 -5.448 3.257 1.00 94.06 97 GLN A N 1
ATOM 736 C CA . GLN A 1 97 ? 9.449 -6.873 3.591 1.00 94.06 97 GLN A CA 1
ATOM 737 C C . GLN A 1 97 ? 8.497 -7.720 2.743 1.00 94.06 97 GLN A C 1
ATOM 739 O O . GLN A 1 97 ? 8.896 -8.756 2.215 1.00 94.06 97 GLN A O 1
ATOM 744 N N . LEU A 1 98 ? 7.261 -7.248 2.562 1.00 95.62 98 LEU A N 1
ATOM 745 C CA . LEU A 1 98 ? 6.265 -7.915 1.731 1.00 95.62 98 LEU A CA 1
ATOM 746 C C . LEU A 1 98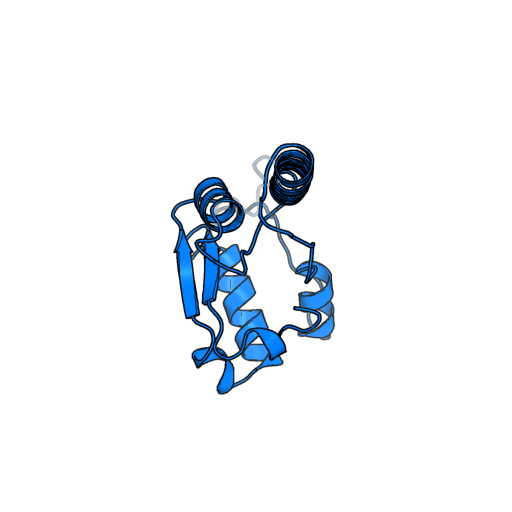 ? 6.689 -7.948 0.256 1.00 95.62 98 LEU A C 1
ATOM 748 O O . LEU A 1 98 ? 6.492 -8.951 -0.421 1.00 95.62 98 LEU A O 1
ATOM 752 N N . TRP A 1 99 ? 7.325 -6.888 -0.246 1.00 96.06 99 TRP A N 1
ATOM 753 C CA . TRP A 1 99 ? 7.907 -6.880 -1.588 1.00 96.06 99 TRP A CA 1
ATOM 754 C C . TRP A 1 99 ? 8.999 -7.938 -1.738 1.00 96.06 99 TRP A C 1
ATOM 756 O O . TRP A 1 99 ? 8.978 -8.720 -2.688 1.00 96.06 99 TRP A O 1
ATOM 766 N N . GLN A 1 100 ? 9.927 -7.994 -0.782 1.00 96.06 100 GLN A N 1
ATOM 767 C CA . GLN A 1 100 ? 11.026 -8.954 -0.793 1.00 96.06 100 GLN A CA 1
ATOM 768 C C . GLN A 1 100 ? 10.538 -10.409 -0.819 1.00 96.06 100 GLN A C 1
ATOM 770 O O . GLN A 1 100 ? 11.120 -11.221 -1.539 1.00 96.06 100 GLN A O 1
ATOM 775 N N . SER A 1 101 ? 9.488 -10.744 -0.063 1.00 95.62 101 SER A N 1
ATOM 776 C CA . SER A 1 101 ? 8.909 -12.093 -0.073 1.00 95.62 101 SER A CA 1
ATOM 777 C C . SER A 1 101 ? 8.114 -12.388 -1.348 1.00 95.62 101 SER A C 1
ATOM 779 O O . SER A 1 101 ? 8.146 -13.518 -1.829 1.00 95.62 101 SER A O 1
ATOM 781 N N . SER A 1 102 ? 7.441 -11.383 -1.916 1.00 96.50 102 SER A N 1
ATOM 782 C CA . SER A 1 102 ? 6.621 -11.534 -3.128 1.00 96.50 102 SER A CA 1
ATOM 783 C C . SER A 1 102 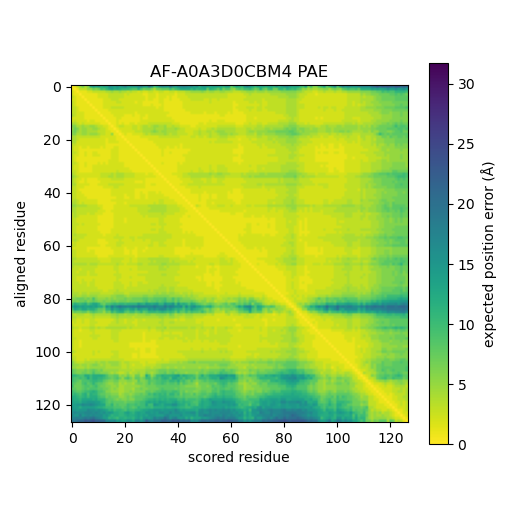? 7.460 -11.679 -4.400 1.00 96.50 102 SER A C 1
ATOM 785 O O . SER A 1 102 ? 7.074 -12.389 -5.326 1.00 96.50 102 SER A O 1
ATOM 787 N N . PHE A 1 103 ? 8.618 -11.014 -4.455 1.00 96.56 103 PHE A N 1
ATOM 788 C CA . PHE A 1 103 ? 9.474 -10.945 -5.640 1.00 96.56 103 PHE A CA 1
ATOM 789 C C . PHE A 1 103 ? 10.918 -11.359 -5.308 1.00 96.56 103 PHE A C 1
ATOM 791 O O . PHE A 1 103 ? 11.828 -10.528 -5.359 1.00 96.56 103 PHE A O 1
ATOM 798 N N . PRO A 1 104 ? 11.186 -12.646 -5.015 1.00 95.56 104 PRO A N 1
ATOM 799 C CA . PRO A 1 104 ? 12.511 -13.097 -4.573 1.00 95.56 104 PRO A CA 1
ATOM 800 C C . PRO A 1 104 ? 13.613 -12.889 -5.625 1.00 95.56 104 PRO A C 1
ATOM 802 O O . PRO A 1 104 ? 14.776 -12.708 -5.274 1.00 95.56 104 PRO A O 1
ATOM 805 N N . ASN A 1 105 ? 13.251 -12.849 -6.913 1.00 96.00 105 ASN A N 1
ATOM 806 C CA . ASN A 1 105 ? 14.179 -12.582 -8.019 1.00 96.00 105 ASN A CA 1
ATOM 807 C C . ASN A 1 105 ? 14.486 -11.082 -8.205 1.00 96.00 105 ASN A C 1
ATOM 809 O O . ASN A 1 105 ? 15.377 -10.716 -8.969 1.00 96.00 105 ASN A O 1
ATOM 813 N N . SER A 1 106 ? 13.740 -10.190 -7.549 1.00 93.44 106 SER A N 1
ATOM 814 C CA . SER A 1 106 ? 13.946 -8.733 -7.561 1.00 93.44 106 SER A CA 1
ATOM 815 C C . SER A 1 106 ? 13.549 -8.129 -6.203 1.00 93.44 106 SER A C 1
ATOM 817 O O . SER A 1 106 ? 12.631 -7.311 -6.114 1.00 93.44 106 SER A O 1
ATOM 819 N N . PRO A 1 107 ? 14.243 -8.527 -5.118 1.00 92.62 107 PRO A N 1
ATOM 820 C CA . PRO A 1 107 ? 13.784 -8.305 -3.745 1.00 92.62 107 PRO A CA 1
ATOM 821 C C . PRO A 1 107 ? 13.952 -6.858 -3.269 1.00 92.62 107 PRO A C 1
ATOM 823 O O . PRO A 1 107 ? 13.415 -6.476 -2.232 1.00 92.62 107 PRO A O 1
ATOM 826 N N . LYS A 1 108 ? 14.722 -6.045 -4.000 1.00 89.06 108 LYS A N 1
ATOM 827 C CA . LYS A 1 108 ? 14.919 -4.628 -3.697 1.00 89.06 108 LYS A CA 1
ATOM 828 C C . LYS A 1 108 ? 13.829 -3.817 -4.387 1.00 89.06 108 LYS A C 1
ATOM 830 O O . LYS A 1 108 ? 13.795 -3.775 -5.611 1.00 89.06 108 LYS A O 1
ATOM 835 N N . LEU A 1 109 ? 13.001 -3.131 -3.603 1.00 87.50 109 LEU A N 1
ATOM 836 C CA . LEU A 1 109 ? 12.090 -2.106 -4.103 1.00 87.50 109 LEU A CA 1
ATOM 837 C C . LEU A 1 109 ? 12.834 -0.758 -4.156 1.00 87.50 109 LEU A C 1
ATOM 839 O O . LEU A 1 109 ? 13.118 -0.197 -3.094 1.00 87.50 109 LEU A O 1
ATOM 843 N N . PRO A 1 110 ? 13.186 -0.222 -5.340 1.00 79.69 110 PRO A N 1
ATOM 844 C CA . PRO A 1 110 ? 13.797 1.099 -5.436 1.00 79.69 110 PRO A CA 1
ATOM 845 C C . PRO A 1 110 ? 12.741 2.170 -5.132 1.00 79.69 110 PRO A C 1
ATOM 847 O O . PRO A 1 110 ? 11.920 2.511 -5.976 1.00 79.69 110 PRO A O 1
ATOM 850 N N . GLN A 1 111 ? 12.739 2.682 -3.900 1.00 79.00 111 GLN A N 1
ATOM 851 C CA . GLN A 1 111 ? 11.757 3.679 -3.451 1.00 79.00 111 GLN A CA 1
ATOM 852 C C . GLN A 1 111 ? 12.127 5.117 -3.840 1.00 79.00 111 GLN A C 1
ATOM 854 O O . GLN A 1 111 ? 11.257 5.982 -3.873 1.00 79.00 111 GLN A O 1
ATOM 859 N N . ALA A 1 112 ? 13.401 5.375 -4.142 1.00 83.12 112 ALA A N 1
ATOM 860 C CA . ALA A 1 112 ? 13.898 6.681 -4.554 1.00 83.12 112 ALA A CA 1
ATOM 861 C C . ALA A 1 112 ? 15.015 6.526 -5.593 1.00 83.12 112 ALA A C 1
ATOM 863 O O . ALA A 1 112 ? 15.799 5.576 -5.539 1.00 83.12 112 ALA A O 1
ATOM 864 N N . GLY A 1 113 ? 15.096 7.478 -6.520 1.00 85.19 113 GLY A N 1
ATOM 865 C CA . GLY A 1 113 ? 16.125 7.525 -7.551 1.00 85.19 113 GLY A CA 1
ATOM 866 C C . GLY A 1 113 ? 16.170 8.886 -8.236 1.00 85.19 113 GLY A C 1
ATOM 867 O O . GLY A 1 113 ? 15.203 9.646 -8.193 1.00 85.19 113 GLY A O 1
ATOM 868 N N . ILE A 1 114 ? 17.305 9.184 -8.863 1.00 87.00 114 ILE A N 1
ATOM 869 C CA . ILE A 1 114 ? 17.477 10.358 -9.720 1.00 87.00 114 ILE A CA 1
ATOM 870 C C . ILE A 1 114 ? 17.277 9.897 -11.159 1.00 87.00 114 ILE A C 1
ATOM 872 O O . ILE A 1 114 ? 17.873 8.908 -11.588 1.00 87.00 114 ILE A O 1
ATOM 876 N N . ILE A 1 115 ? 16.430 10.608 -11.898 1.00 87.75 115 ILE A N 1
ATOM 877 C CA . ILE A 1 115 ? 16.186 10.348 -13.314 1.00 87.75 115 ILE A CA 1
ATOM 878 C C . ILE A 1 115 ? 16.683 11.558 -14.093 1.00 87.75 115 ILE A C 1
ATOM 880 O O . ILE A 1 115 ? 16.290 12.690 -13.820 1.00 87.75 115 ILE A O 1
ATOM 884 N N . ALA A 1 116 ? 17.538 11.303 -15.076 1.00 91.12 116 ALA A N 1
ATOM 885 C CA . ALA A 1 116 ? 18.055 12.303 -15.995 1.00 91.12 116 ALA A CA 1
ATOM 886 C C . ALA A 1 116 ? 17.604 11.976 -17.422 1.00 91.12 116 ALA A C 1
ATOM 888 O O . ALA A 1 116 ? 17.458 10.807 -17.787 1.00 91.12 116 ALA A O 1
ATOM 889 N N . ASN A 1 117 ? 17.393 13.007 -18.243 1.00 93.38 117 ASN A N 1
ATOM 890 C CA . ASN A 1 117 ? 17.110 12.816 -19.664 1.00 93.38 117 ASN A CA 1
ATOM 891 C C . ASN A 1 117 ? 18.302 12.107 -20.338 1.00 93.38 117 ASN A C 1
ATOM 893 O O . ASN A 1 117 ? 19.455 12.378 -20.001 1.00 93.38 117 ASN A O 1
ATOM 897 N N . ILE A 1 118 ? 18.035 11.240 -21.317 1.00 94.06 118 ILE A N 1
ATOM 898 C CA . ILE A 1 118 ? 19.053 10.544 -22.119 1.00 94.06 118 ILE A CA 1
ATOM 899 C C . ILE A 1 118 ? 20.070 11.489 -22.774 1.00 94.06 118 ILE A C 1
ATOM 901 O O . ILE A 1 118 ? 21.190 11.080 -23.057 1.00 94.06 118 ILE A O 1
ATOM 905 N N . THR A 1 119 ? 19.712 12.758 -22.994 1.00 94.69 119 THR A N 1
ATOM 906 C CA . THR A 1 119 ? 20.640 13.767 -23.523 1.00 94.69 119 THR A CA 1
ATOM 907 C C . THR A 1 119 ? 21.734 14.156 -22.520 1.00 94.69 119 THR A C 1
ATOM 909 O O . THR A 1 119 ? 22.800 14.593 -22.937 1.00 94.69 119 THR A O 1
ATOM 912 N N . VAL A 1 120 ? 21.498 13.996 -21.212 1.00 92.88 120 VAL A N 1
ATOM 913 C CA . VAL A 1 120 ? 22.415 14.454 -20.147 1.00 92.88 120 VAL A CA 1
ATOM 914 C C . VAL A 1 120 ? 22.817 13.363 -19.154 1.00 92.88 120 VAL A C 1
ATOM 916 O O . VAL A 1 120 ? 23.697 13.590 -18.335 1.00 92.88 120 VAL A O 1
ATOM 919 N N . ASN A 1 121 ? 22.240 12.160 -19.229 1.00 92.44 121 ASN A N 1
ATOM 920 C CA . ASN A 1 121 ? 22.502 11.073 -18.275 1.00 92.44 121 ASN A CA 1
ATOM 921 C C . ASN A 1 121 ? 23.954 10.542 -18.274 1.00 92.44 121 ASN A C 1
ATOM 923 O O . ASN A 1 121 ? 24.318 9.788 -17.374 1.00 92.44 121 ASN A O 1
ATOM 927 N N . HIS A 1 122 ? 24.781 10.929 -19.252 1.00 89.31 122 HIS A N 1
ATOM 928 C CA . HIS A 1 122 ? 26.215 10.622 -19.295 1.00 89.31 122 HIS A CA 1
ATOM 929 C C . HIS A 1 122 ? 27.090 11.724 -18.665 1.00 89.31 122 HIS A C 1
ATOM 931 O O . HIS A 1 122 ? 28.264 11.474 -18.379 1.00 89.31 122 HIS A O 1
ATOM 937 N N . ASP A 1 123 ? 26.554 12.932 -18.444 1.00 90.38 123 ASP A N 1
ATOM 938 C CA . ASP A 1 123 ? 27.296 14.052 -17.862 1.00 90.38 123 ASP A CA 1
ATOM 939 C C . ASP A 1 123 ? 27.209 14.031 -16.329 1.00 90.38 123 ASP A C 1
ATOM 941 O O . ASP A 1 123 ? 26.264 14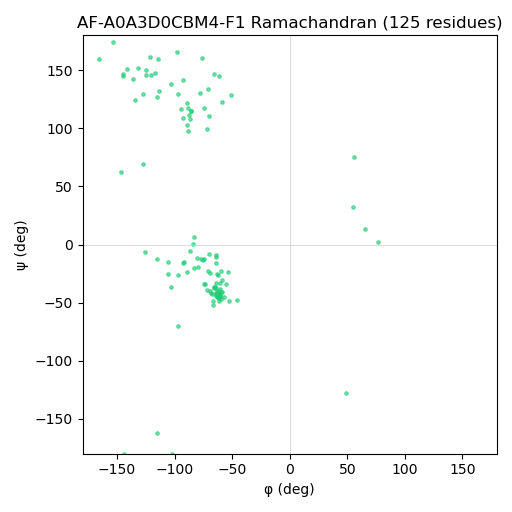.528 -15.718 1.00 90.38 123 ASP A O 1
ATOM 945 N N . ARG A 1 124 ? 28.250 13.482 -15.697 1.00 84.25 124 ARG A N 1
ATOM 946 C CA . ARG A 1 124 ? 28.379 13.383 -14.231 1.00 84.25 124 ARG A CA 1
ATOM 947 C C . ARG A 1 124 ? 28.475 14.729 -13.509 1.00 84.25 124 ARG A C 1
ATOM 949 O O . ARG A 1 124 ? 28.490 14.751 -12.286 1.00 84.25 124 ARG A O 1
ATOM 956 N N . LYS A 1 125 ? 28.623 15.849 -14.224 1.00 86.75 125 LYS A N 1
ATOM 957 C CA . LYS A 1 125 ? 28.536 17.175 -13.591 1.00 86.75 125 LYS A CA 1
ATOM 958 C C . LYS A 1 125 ? 27.087 17.602 -13.362 1.00 86.75 125 LYS A C 1
ATOM 960 O O . LYS A 1 125 ? 26.858 18.511 -12.570 1.00 86.75 125 LYS A O 1
ATOM 965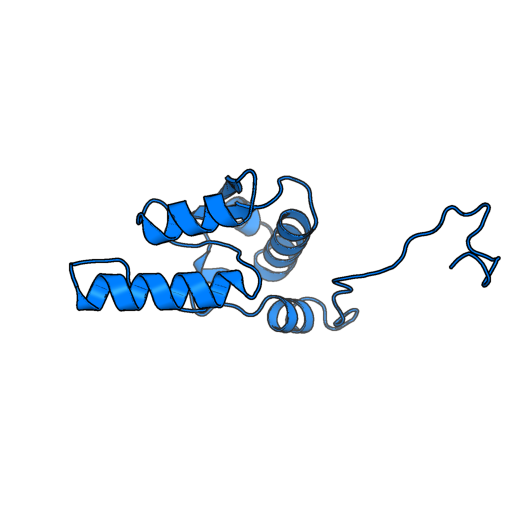 N N . LEU A 1 126 ? 26.140 16.982 -14.067 1.00 77.06 126 LEU A N 1
ATOM 966 C CA . LEU A 1 126 ? 24.713 17.298 -14.020 1.00 77.06 126 LEU A CA 1
ATOM 967 C C . LEU A 1 126 ? 23.883 16.253 -13.256 1.00 77.06 126 LEU A C 1
ATOM 969 O O . LEU A 1 126 ? 22.731 16.541 -12.934 1.00 77.06 126 LEU A O 1
ATOM 973 N N . VAL A 1 127 ? 24.441 15.065 -12.990 1.00 65.19 127 VAL A N 1
ATOM 974 C CA . VAL A 1 127 ? 23.776 13.921 -12.338 1.00 65.19 127 VAL A CA 1
ATOM 975 C C . VAL A 1 127 ? 24.578 13.435 -11.142 1.00 65.19 127 VAL A C 1
ATOM 977 O O . VAL A 1 127 ? 25.800 13.230 -11.315 1.00 65.19 127 VAL A O 1
#

Secondary structure (DSSP, 8-state):
--SGGGGTT-EEEEESTTSHHHHHHHHHHHHHHGGGGGGSEEEEESSHHHHHHHHHTTS-SEE---TTHHHHHHHHHHHHHHHSS---------HHHHHHHH-TTS-----------TTTTT-TTT-